Protein AF-A0A6M3KNV4-F1 (afdb_monomer_lite)

Sequence (129 aa):
MKKFDIKKFKPCLEAVEYYDTQSDFAAAWDNCERGDWMLWIAQKLDIDIKILTLAKGLCANTIRHLMLDERSTKAVDMAIAYGDGEITAEELTAADAAAAAADAYDAAAADAAADDAAAYAAAADADAD

Radius of gyration: 23.42 Å; chains: 1; bounding box: 66×34×57 Å

pLDDT: mean 91.53, std 7.64, range [51.31, 98.44]

Secondary structure (DSSP, 8-state):
-PPP--GGG---HHHHHHHHHSSSHHHHHHT---HHHHHHHHHHTT--HHHHHHHHHHHHHTTGGG--SHHHHHHHHHHHHHHHTSS-HHHHHHHHHHHHHHHHHHHHHHHHHHHHHHHHHHHHHHTT-

Foldseek 3Di:
DDADDPCVVVDDPVLVVLCVPAPHDVRSQVPDPPVVVVLVVCVVVVPDPLCSLLSVLVVLVVVVVVDPDPLSNVLSVLSNCSSVVVDDPVVNVVSVVVSVVVVVVVVVVVVVVVVVVVVVVVVVVVVVD

Structure (mmCIF, N/CA/C/O backbone):
data_AF-A0A6M3KNV4-F1
#
_entry.id   AF-A0A6M3KNV4-F1
#
loop_
_atom_site.group_PDB
_atom_site.id
_atom_site.type_symbol
_atom_site.label_atom_id
_atom_site.label_alt_id
_atom_site.label_comp_id
_atom_site.label_asym_id
_atom_site.label_entity_id
_atom_site.label_seq_id
_atom_site.pdbx_PDB_ins_code
_atom_site.Cartn_x
_atom_site.Cartn_y
_atom_site.Cartn_z
_atom_site.occupancy
_atom_site.B_iso_or_equiv
_atom_site.auth_seq_id
_atom_site.auth_comp_id
_atom_site.auth_asym_id
_atom_site.auth_atom_id
_atom_site.pdbx_PDB_model_num
ATOM 1 N N . MET A 1 1 ? -20.993 7.056 26.634 1.00 55.56 1 MET A N 1
ATOM 2 C CA . MET A 1 1 ? -20.247 5.926 26.036 1.00 55.56 1 MET A CA 1
ATOM 3 C C . MET A 1 1 ? -18.761 6.213 26.216 1.00 55.56 1 MET A C 1
ATOM 5 O O . MET A 1 1 ? -18.393 7.372 26.074 1.00 55.56 1 MET A O 1
ATOM 9 N N . LYS A 1 2 ? -17.921 5.248 26.617 1.00 67.38 2 LYS A N 1
ATOM 10 C CA . LYS A 1 2 ? -16.470 5.503 26.678 1.00 67.38 2 LYS A CA 1
ATOM 11 C C . LYS A 1 2 ? -15.936 5.543 25.250 1.00 67.38 2 LYS A C 1
ATOM 13 O O . LYS A 1 2 ? -16.175 4.613 24.487 1.00 67.38 2 LYS A O 1
ATOM 18 N N . LYS A 1 3 ? -15.253 6.631 24.911 1.00 81.31 3 LYS A N 1
ATOM 19 C CA . LYS A 1 3 ? -14.571 6.802 23.632 1.00 81.31 3 LYS A CA 1
ATOM 20 C C . LYS A 1 3 ? -13.480 5.734 23.505 1.00 81.31 3 LYS A C 1
ATOM 22 O O . LYS A 1 3 ? -12.835 5.395 24.498 1.00 81.31 3 LYS A O 1
ATOM 27 N N . PHE A 1 4 ? -13.329 5.157 22.317 1.00 87.44 4 PHE A N 1
ATOM 28 C CA . PHE A 1 4 ? -12.326 4.123 22.068 1.00 87.44 4 PHE A CA 1
ATOM 29 C C . PHE A 1 4 ? -10.926 4.693 22.328 1.00 87.44 4 PHE A C 1
ATOM 31 O O . PHE A 1 4 ? -10.629 5.812 21.914 1.00 87.44 4 PHE A O 1
ATOM 38 N N . ASP A 1 5 ? -10.072 3.969 23.042 1.00 90.88 5 ASP A N 1
ATOM 39 C CA . ASP A 1 5 ? -8.736 4.475 23.349 1.00 90.88 5 ASP A CA 1
ATOM 40 C C . ASP A 1 5 ? -7.764 4.143 22.213 1.00 90.88 5 ASP A C 1
ATOM 42 O O . ASP A 1 5 ? -7.27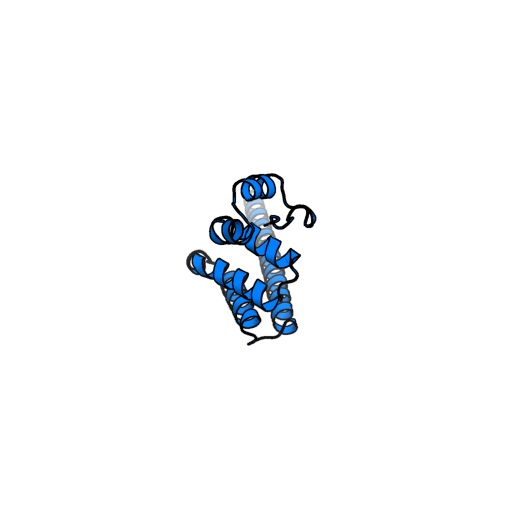2 3.015 22.113 1.00 90.88 5 ASP A O 1
ATOM 46 N N . ILE A 1 6 ? -7.491 5.132 21.356 1.00 92.69 6 ILE A N 1
ATOM 47 C CA . ILE A 1 6 ? -6.500 5.005 20.282 1.00 92.69 6 ILE A CA 1
ATOM 48 C C . ILE A 1 6 ? -5.059 5.133 20.798 1.00 92.69 6 ILE A C 1
ATOM 50 O O . ILE A 1 6 ? -4.135 4.685 20.121 1.00 92.69 6 ILE A O 1
ATOM 54 N N . LYS A 1 7 ? -4.833 5.692 22.000 1.00 93.38 7 LYS A N 1
ATOM 55 C CA . LYS A 1 7 ? -3.482 5.976 22.522 1.00 93.38 7 LYS A CA 1
ATOM 56 C C . LYS A 1 7 ? -2.684 4.698 22.761 1.00 93.38 7 LYS A C 1
ATOM 58 O O . LYS A 1 7 ? -1.462 4.708 22.628 1.00 93.38 7 LYS A O 1
ATOM 63 N N . LYS A 1 8 ? -3.363 3.572 23.003 1.00 95.00 8 LYS A N 1
ATOM 64 C CA . LYS A 1 8 ? -2.741 2.239 23.090 1.00 95.00 8 LYS A CA 1
ATOM 65 C C . LYS A 1 8 ? -1.964 1.841 21.828 1.00 95.00 8 LYS A C 1
ATOM 67 O O . LYS A 1 8 ? -1.016 1.067 21.922 1.00 95.00 8 LYS A O 1
ATOM 72 N N . PHE A 1 9 ? -2.328 2.388 20.666 1.00 95.38 9 PHE A N 1
ATOM 73 C CA . PHE A 1 9 ? -1.633 2.141 19.401 1.00 95.38 9 PHE A CA 1
ATOM 74 C C . PHE A 1 9 ? -0.446 3.077 19.166 1.00 95.38 9 PHE A C 1
ATOM 76 O O . PHE A 1 9 ? 0.288 2.879 18.201 1.00 95.38 9 PHE A O 1
ATOM 83 N N . LYS A 1 10 ? -0.228 4.050 20.062 1.00 95.62 10 LYS A N 1
ATOM 84 C CA . LYS A 1 10 ? 0.823 5.075 19.979 1.00 95.62 10 LYS A CA 1
ATOM 85 C C . LYS A 1 10 ? 0.787 5.875 18.658 1.00 95.62 10 LYS A C 1
ATOM 87 O O . LYS A 1 10 ? 1.800 5.923 17.962 1.00 95.62 10 LYS A O 1
ATOM 92 N N . PRO A 1 11 ? -0.364 6.464 18.282 1.00 95.06 11 PRO A N 1
ATOM 93 C CA . PRO A 1 11 ? -0.440 7.362 17.131 1.00 95.06 11 PRO A CA 1
ATOM 94 C C . PRO A 1 11 ? 0.393 8.633 17.363 1.00 95.06 11 PRO A C 1
ATOM 96 O O . PRO A 1 11 ? 0.774 8.936 18.498 1.00 95.06 11 PRO A O 1
ATOM 99 N N . CYS A 1 12 ? 0.666 9.383 16.293 1.00 95.12 12 CYS A N 1
ATOM 100 C CA . CYS A 1 12 ? 1.312 10.690 16.410 1.00 95.12 12 CYS A CA 1
ATOM 101 C C . CYS A 1 12 ? 0.422 11.685 17.175 1.00 95.12 12 CYS A C 1
ATOM 103 O O . CYS A 1 12 ? -0.787 11.471 17.324 1.00 95.12 12 CYS A O 1
ATOM 105 N N . LEU A 1 13 ? 1.024 12.767 17.676 1.00 95.94 13 LEU A N 1
ATOM 106 C CA . LEU A 1 13 ? 0.316 13.757 18.487 1.00 95.94 13 LEU A CA 1
ATOM 107 C C . LEU A 1 13 ? -0.860 14.368 17.715 1.00 95.94 13 LEU A C 1
ATOM 109 O O . LEU A 1 13 ? -1.956 14.457 18.254 1.00 95.94 13 LEU A O 1
ATOM 113 N N . GLU A 1 14 ? -0.663 14.679 16.436 1.00 96.44 14 GLU A N 1
ATOM 114 C CA . GLU A 1 14 ? -1.673 15.285 15.569 1.00 96.44 14 GLU A CA 1
ATOM 115 C C . GLU A 1 14 ? -2.905 14.384 15.414 1.00 96.44 14 GLU A C 1
ATOM 117 O O . GLU A 1 14 ? -4.037 14.863 15.412 1.00 96.44 14 GLU A O 1
ATOM 122 N N . ALA A 1 15 ? -2.704 13.066 15.329 1.00 95.56 15 ALA A N 1
ATOM 123 C CA . ALA A 1 15 ? -3.797 12.103 15.254 1.00 95.56 15 ALA A CA 1
ATOM 124 C C . ALA A 1 15 ? -4.557 11.992 16.585 1.00 95.56 15 ALA A C 1
ATOM 126 O O . ALA A 1 15 ? -5.775 11.817 16.580 1.00 95.56 15 ALA A O 1
ATOM 127 N N . VAL A 1 16 ? -3.868 12.128 17.727 1.00 95.31 16 VAL A N 1
ATOM 128 C CA . VAL A 1 16 ? -4.517 12.205 19.049 1.00 95.31 16 VAL A CA 1
ATOM 129 C C . VAL A 1 16 ? -5.340 13.481 19.174 1.00 95.31 16 VAL A C 1
ATOM 131 O O . VAL A 1 16 ? -6.503 13.410 19.562 1.00 95.31 16 VAL A O 1
ATOM 134 N N . GLU A 1 17 ? -4.756 14.627 18.833 1.00 96.06 17 GLU A N 1
ATOM 135 C CA . GLU A 1 17 ? -5.424 15.927 18.895 1.00 96.06 17 GLU A CA 1
ATOM 136 C C . GLU A 1 17 ? -6.657 15.951 17.991 1.00 96.06 17 GLU A C 1
ATOM 138 O O . GLU A 1 17 ? -7.742 16.304 18.451 1.00 96.06 17 GLU A O 1
ATOM 143 N N . TYR A 1 18 ? -6.525 15.482 16.744 1.00 96.25 18 TYR A N 1
ATOM 144 C CA . TYR A 1 18 ? -7.656 15.308 15.835 1.00 96.25 18 TYR A CA 1
ATOM 145 C C . TYR A 1 18 ? -8.725 14.408 16.450 1.00 96.25 18 TYR A C 1
ATOM 147 O O . TYR A 1 18 ? -9.888 14.804 16.528 1.00 96.25 18 TYR A O 1
ATOM 155 N N . TYR A 1 19 ? -8.345 13.221 16.928 1.00 95.38 19 TYR A N 1
ATOM 156 C CA . TYR A 1 19 ? -9.289 12.280 17.512 1.00 95.38 19 TYR A CA 1
ATOM 157 C C . TYR A 1 19 ? -10.056 12.901 18.670 1.00 95.38 19 TYR A C 1
ATOM 159 O O . TYR A 1 19 ? -11.269 12.726 18.749 1.00 95.38 19 TYR A O 1
ATOM 167 N N . ASP A 1 20 ? -9.389 13.660 19.540 1.00 94.56 20 ASP A N 1
ATOM 168 C CA . ASP A 1 20 ? -9.991 14.304 20.705 1.00 94.56 20 ASP A CA 1
ATOM 169 C C . ASP A 1 20 ? -11.072 15.338 20.324 1.00 94.56 20 ASP A C 1
ATOM 171 O O . ASP A 1 20 ? -12.024 15.494 21.090 1.00 94.56 20 ASP A O 1
ATOM 175 N N . THR A 1 21 ? -11.033 15.921 19.116 1.00 95.75 21 THR A N 1
ATOM 176 C CA . THR A 1 21 ? -12.106 16.800 18.592 1.00 95.75 21 THR A CA 1
ATOM 177 C C . THR A 1 21 ? -13.398 16.071 18.203 1.00 95.75 21 THR A C 1
ATOM 179 O O . THR A 1 21 ? -14.456 16.691 18.116 1.00 95.75 21 THR A O 1
ATOM 182 N N . GLN A 1 22 ? -13.333 14.760 17.969 1.00 94.75 22 GLN A N 1
ATOM 183 C CA . GLN A 1 22 ? -14.449 13.965 17.450 1.00 94.75 22 GLN A CA 1
ATOM 184 C C . GLN A 1 22 ? -15.318 13.405 18.585 1.00 94.75 22 GLN A C 1
ATOM 186 O O . GLN A 1 22 ? -14.860 13.250 19.719 1.00 94.75 22 GLN A O 1
ATOM 191 N N . SER A 1 23 ? -16.578 13.062 18.318 1.00 93.38 23 SER A N 1
ATOM 192 C CA . SER A 1 23 ? -17.472 12.520 19.357 1.00 93.38 23 SER A CA 1
ATOM 193 C C . SER A 1 23 ? -17.079 11.105 19.792 1.00 93.38 23 SER A C 1
ATOM 195 O O . SER A 1 23 ? -17.069 10.790 20.984 1.00 93.38 23 SER A O 1
ATOM 197 N N . ASP A 1 24 ? -16.724 10.254 18.833 1.00 93.94 24 ASP A N 1
ATOM 198 C CA . ASP A 1 24 ? -16.333 8.862 19.032 1.00 93.94 24 ASP A CA 1
ATOM 199 C C . ASP A 1 24 ? -15.455 8.362 17.871 1.00 93.94 24 ASP A C 1
ATOM 201 O O . ASP A 1 24 ? -15.013 9.140 17.027 1.00 93.94 24 ASP A O 1
ATOM 205 N N . PHE A 1 25 ? -15.156 7.060 17.863 1.00 93.38 25 PHE A N 1
ATOM 206 C CA . PHE A 1 25 ? -14.322 6.442 16.835 1.00 93.38 25 PHE A CA 1
ATOM 207 C C . PHE A 1 25 ? -14.976 6.388 15.461 1.00 93.38 25 PHE A C 1
ATOM 209 O O . PHE A 1 25 ? -14.269 6.560 14.478 1.00 93.38 25 PHE A O 1
ATOM 216 N N . ALA A 1 26 ? -16.291 6.181 15.386 1.00 93.88 26 ALA A N 1
ATOM 217 C CA . ALA A 1 26 ? -16.984 6.144 14.104 1.00 93.88 26 ALA A CA 1
ATOM 218 C C . ALA A 1 26 ? -16.976 7.536 13.465 1.00 93.88 26 ALA A C 1
ATOM 220 O O . ALA A 1 26 ? -16.541 7.679 12.332 1.00 93.88 26 ALA A O 1
ATOM 221 N N . ALA A 1 27 ? -17.310 8.576 14.235 1.00 95.06 27 ALA A N 1
ATOM 222 C CA . ALA A 1 27 ? -17.220 9.956 13.767 1.00 95.06 27 ALA A CA 1
ATOM 223 C C . ALA A 1 27 ? -15.787 10.335 13.364 1.00 95.06 27 ALA A C 1
ATOM 225 O O . ALA A 1 27 ? -15.585 10.969 12.333 1.00 95.06 27 ALA A O 1
ATOM 226 N N . ALA A 1 28 ? -14.785 9.923 14.147 1.00 94.94 28 ALA A N 1
ATOM 227 C CA . ALA A 1 28 ? -13.393 10.158 13.785 1.00 94.94 28 ALA A CA 1
ATOM 228 C C . ALA A 1 28 ? -12.965 9.407 12.526 1.00 94.94 28 ALA A C 1
ATOM 230 O O . ALA A 1 28 ? -12.125 9.916 11.803 1.00 94.94 28 ALA A O 1
ATOM 231 N N . TRP A 1 29 ? -13.509 8.219 12.274 1.00 95.06 29 TRP A N 1
ATOM 232 C CA . TRP A 1 29 ? -13.232 7.464 11.061 1.00 95.06 29 TRP A CA 1
ATOM 233 C C . TRP A 1 29 ? -13.891 8.133 9.844 1.00 95.06 29 TRP A C 1
ATOM 235 O O . TRP A 1 29 ? -13.216 8.445 8.867 1.00 95.06 29 TRP A O 1
ATOM 245 N N . ASP A 1 30 ? -15.187 8.426 9.929 1.00 95.50 30 ASP A N 1
ATOM 246 C CA . ASP A 1 30 ? -15.980 8.953 8.813 1.00 95.50 30 ASP A CA 1
ATOM 247 C C . ASP A 1 30 ? -15.557 10.369 8.390 1.00 95.50 30 ASP A C 1
ATOM 249 O O . ASP A 1 30 ? -15.619 10.709 7.210 1.00 95.50 30 ASP A O 1
ATOM 253 N N . ASN A 1 31 ? -15.100 11.195 9.337 1.00 95.94 31 ASN A N 1
ATOM 254 C CA . ASN A 1 31 ? -14.712 12.585 9.080 1.00 95.94 31 ASN A CA 1
ATOM 255 C C . ASN A 1 31 ? -13.216 12.762 8.759 1.00 95.94 31 ASN A C 1
ATOM 257 O O . ASN A 1 31 ? -12.752 13.901 8.652 1.00 95.94 31 ASN A O 1
ATOM 261 N N . CYS A 1 32 ? -12.413 11.694 8.711 1.00 95.06 32 CYS A N 1
ATOM 262 C CA . CYS A 1 32 ? -10.966 11.831 8.550 1.00 95.06 32 CYS A CA 1
ATOM 263 C C . CYS A 1 32 ? -10.569 11.925 7.078 1.00 95.06 32 CYS A C 1
ATOM 265 O O . CYS A 1 32 ? -10.678 10.963 6.325 1.00 95.06 32 CYS A O 1
ATOM 267 N N . GLU A 1 33 ? -10.004 13.063 6.685 1.00 94.12 33 GLU A N 1
ATOM 268 C CA . GLU A 1 33 ? -9.465 13.260 5.331 1.00 94.12 33 GLU A CA 1
ATOM 269 C C . GLU A 1 33 ? -8.061 12.646 5.151 1.00 94.12 33 GLU A C 1
ATOM 271 O O . GLU A 1 33 ? -7.535 12.554 4.042 1.00 94.12 33 GLU A O 1
ATOM 276 N N . ARG A 1 34 ? -7.431 12.202 6.246 1.00 94.06 34 ARG A N 1
ATOM 277 C CA . ARG A 1 34 ? -6.083 11.621 6.258 1.00 94.06 34 ARG A CA 1
ATOM 278 C C . ARG A 1 34 ? -6.135 10.117 6.019 1.00 94.06 34 ARG A C 1
ATOM 280 O O . ARG A 1 34 ? -6.015 9.323 6.948 1.00 94.06 34 ARG A O 1
ATOM 287 N N . GLY A 1 35 ? -6.281 9.715 4.756 1.00 92.19 35 GLY A N 1
ATOM 288 C CA . GLY A 1 35 ? -6.326 8.299 4.360 1.00 92.19 35 GLY A CA 1
ATOM 289 C C . GLY A 1 35 ? -5.126 7.466 4.842 1.00 92.19 35 GLY A C 1
ATOM 290 O O . GLY A 1 35 ? -5.270 6.280 5.134 1.00 92.19 35 GLY A O 1
ATOM 291 N N . ASP A 1 36 ? -3.956 8.080 5.020 1.00 92.94 36 ASP A N 1
ATOM 292 C CA . ASP A 1 36 ? -2.779 7.442 5.614 1.00 92.94 36 ASP A CA 1
ATOM 293 C C . ASP A 1 36 ? -3.005 7.032 7.080 1.00 92.94 36 ASP A C 1
ATOM 295 O O . ASP A 1 36 ? -2.633 5.924 7.472 1.00 92.94 36 ASP A O 1
ATOM 299 N N . TRP A 1 37 ? -3.679 7.868 7.878 1.00 95.81 37 TRP A N 1
ATOM 300 C CA . TRP A 1 37 ? -4.062 7.523 9.252 1.00 95.81 37 TRP A CA 1
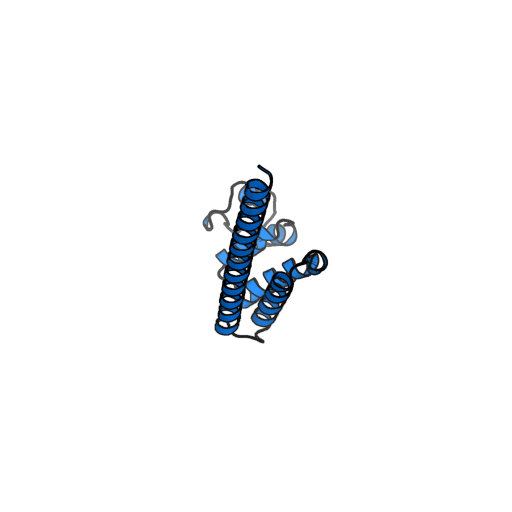ATOM 301 C C . TRP A 1 37 ? -5.057 6.365 9.281 1.00 95.81 37 TRP A C 1
ATOM 303 O O . TRP A 1 37 ? -4.946 5.480 10.132 1.00 95.81 37 TRP A O 1
ATOM 313 N N . MET A 1 38 ? -5.981 6.341 8.322 1.00 95.12 38 MET A N 1
ATOM 314 C CA . MET A 1 38 ? -7.011 5.308 8.186 1.00 95.12 38 MET A CA 1
ATOM 315 C C . MET A 1 38 ? -6.404 3.943 7.868 1.00 95.12 38 MET A C 1
ATOM 317 O O . MET A 1 38 ? -6.688 2.951 8.542 1.00 95.12 38 MET A O 1
ATOM 321 N N . LEU A 1 39 ? -5.499 3.895 6.888 1.00 96.00 39 LEU A N 1
ATOM 322 C CA . LEU A 1 39 ? -4.765 2.679 6.541 1.00 96.00 39 LEU A CA 1
ATOM 323 C C . LEU A 1 39 ? -3.870 2.213 7.696 1.00 96.00 39 LEU A C 1
ATOM 325 O O . LEU A 1 39 ? -3.782 1.015 7.974 1.00 96.00 39 LEU A O 1
ATOM 329 N N . TRP A 1 40 ? -3.231 3.148 8.402 1.00 95.50 40 TRP A N 1
ATOM 330 C CA . TRP A 1 40 ? -2.376 2.827 9.540 1.00 95.50 40 TRP A CA 1
ATOM 331 C C . TRP A 1 40 ? -3.164 2.237 10.713 1.00 95.50 40 TRP A C 1
ATOM 333 O O . TRP A 1 40 ? -2.776 1.197 11.247 1.00 95.50 40 TRP A O 1
ATOM 343 N N . ILE A 1 41 ? -4.282 2.850 11.116 1.00 95.31 41 ILE A N 1
ATOM 344 C CA . ILE A 1 41 ? -5.071 2.333 12.242 1.00 95.31 41 ILE A CA 1
ATOM 345 C C . ILE A 1 41 ? -5.734 0.998 11.886 1.00 95.31 41 ILE A C 1
ATOM 347 O O . ILE A 1 41 ? -5.775 0.114 12.737 1.00 95.31 41 ILE A O 1
ATOM 351 N N . ALA A 1 42 ? -6.160 0.800 10.632 1.00 96.00 42 ALA A N 1
ATOM 352 C CA . ALA A 1 42 ? -6.653 -0.490 10.149 1.00 96.00 42 ALA A CA 1
ATOM 353 C C . ALA A 1 42 ? -5.587 -1.591 10.287 1.00 96.00 42 ALA A C 1
ATOM 355 O O . ALA A 1 42 ? -5.879 -2.671 10.796 1.00 96.00 42 ALA A O 1
ATOM 356 N N . GLN A 1 43 ? -4.327 -1.298 9.945 1.00 96.38 43 GLN A N 1
ATOM 357 C CA . GLN A 1 43 ? -3.216 -2.222 10.194 1.00 96.38 43 GLN A CA 1
ATOM 358 C C . GLN A 1 43 ? -3.048 -2.527 11.692 1.00 96.38 43 GLN A C 1
ATOM 360 O O . GLN A 1 43 ? -2.831 -3.672 12.074 1.00 96.38 43 GLN A O 1
ATOM 365 N N . LYS A 1 44 ? -3.144 -1.515 12.565 1.00 95.50 44 LYS A N 1
ATOM 366 C CA . LYS A 1 44 ? -3.028 -1.70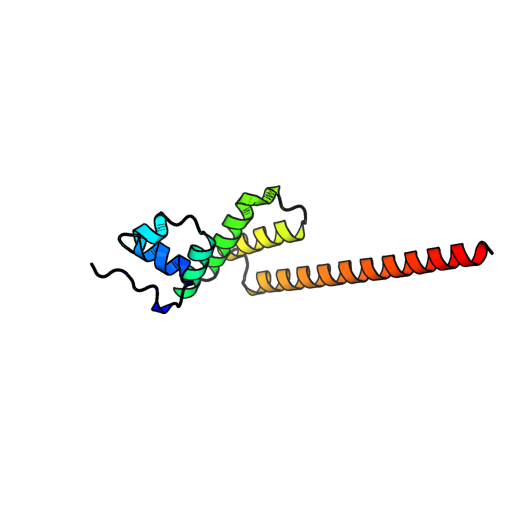6 14.024 1.00 95.50 44 LYS A CA 1
ATOM 367 C C . LYS A 1 44 ? -4.185 -2.493 14.635 1.00 95.50 44 LYS A C 1
ATOM 369 O O . LYS A 1 44 ? -4.009 -3.083 15.700 1.00 95.50 44 LYS A O 1
ATOM 374 N N . LEU A 1 45 ? -5.339 -2.485 13.980 1.00 94.81 45 LEU A N 1
ATOM 375 C CA . LEU A 1 45 ? -6.517 -3.266 14.341 1.00 94.81 45 LEU A CA 1
ATOM 376 C C . LEU A 1 45 ? -6.489 -4.694 13.779 1.00 94.81 45 LEU A C 1
ATOM 378 O O . LEU A 1 45 ? -7.459 -5.414 13.989 1.00 94.81 45 LEU A O 1
ATOM 382 N N . ASP A 1 46 ? -5.397 -5.097 13.122 1.00 95.88 46 ASP A N 1
ATOM 383 C CA . ASP A 1 46 ? -5.221 -6.436 12.545 1.00 95.88 46 ASP A CA 1
ATOM 384 C C . ASP A 1 46 ? -6.305 -6.782 11.508 1.00 95.88 46 ASP A C 1
ATOM 386 O O . ASP A 1 46 ? -6.812 -7.899 11.433 1.00 95.88 46 ASP A O 1
ATOM 390 N N . ILE A 1 47 ? -6.702 -5.782 10.709 1.00 97.38 47 ILE A N 1
ATOM 391 C CA . ILE A 1 47 ? -7.575 -6.003 9.554 1.00 97.38 47 ILE A CA 1
ATOM 392 C C . ILE A 1 47 ? -6.853 -6.894 8.539 1.00 97.38 47 ILE A C 1
ATOM 394 O O . ILE A 1 47 ? -5.655 -6.724 8.304 1.00 97.38 47 ILE A O 1
ATOM 398 N N . ASP A 1 48 ? -7.608 -7.806 7.917 1.00 96.94 48 ASP A N 1
ATOM 399 C CA . ASP A 1 48 ? -7.112 -8.728 6.895 1.00 96.94 48 ASP A CA 1
ATOM 400 C C . ASP A 1 48 ? -6.242 -7.993 5.865 1.00 96.94 48 ASP A C 1
ATOM 402 O O . ASP A 1 48 ? -6.639 -6.979 5.276 1.00 96.94 48 ASP A O 1
ATOM 406 N N . ILE A 1 49 ? -5.039 -8.524 5.648 1.00 95.50 49 ILE A N 1
ATOM 407 C CA . ILE A 1 49 ? -4.054 -7.936 4.751 1.00 95.50 49 ILE A CA 1
ATOM 408 C C . ILE A 1 49 ? -4.579 -7.799 3.318 1.00 95.50 49 ILE A C 1
ATOM 410 O O . ILE A 1 49 ? -4.194 -6.854 2.638 1.00 95.50 49 ILE A O 1
ATOM 414 N N . LYS A 1 50 ? -5.477 -8.675 2.853 1.00 96.62 50 LYS A N 1
ATOM 415 C CA . LYS A 1 50 ? -6.106 -8.559 1.531 1.00 96.62 50 LYS A CA 1
ATOM 416 C C . LYS A 1 50 ? -6.993 -7.329 1.448 1.00 96.62 50 LYS A C 1
ATOM 418 O O . LYS A 1 50 ? -6.841 -6.538 0.524 1.00 96.62 50 LYS A O 1
ATOM 423 N N . ILE A 1 51 ? -7.842 -7.109 2.453 1.00 97.81 51 ILE A N 1
ATOM 424 C CA . ILE A 1 51 ? -8.701 -5.918 2.532 1.00 97.81 51 ILE A CA 1
ATOM 425 C C . ILE A 1 51 ? -7.835 -4.656 2.589 1.00 97.81 51 ILE A C 1
ATOM 427 O O . ILE A 1 51 ? -8.090 -3.682 1.880 1.00 97.81 51 ILE A O 1
ATOM 431 N N . LEU A 1 52 ? -6.777 -4.680 3.404 1.00 97.31 52 LEU A N 1
ATOM 432 C CA . LEU A 1 52 ? -5.869 -3.547 3.537 1.00 97.31 52 LEU A CA 1
ATOM 433 C C . LEU A 1 52 ? -5.105 -3.259 2.233 1.00 97.31 52 LEU A C 1
ATOM 435 O O . LEU A 1 52 ? -4.926 -2.096 1.872 1.00 97.31 52 LEU A O 1
ATOM 439 N N . THR A 1 53 ? -4.651 -4.292 1.522 1.00 96.62 53 THR A N 1
ATOM 440 C CA . THR A 1 53 ? -3.958 -4.147 0.234 1.00 96.62 53 THR A CA 1
ATOM 441 C C . THR A 1 53 ? -4.905 -3.694 -0.872 1.00 96.62 53 THR A C 1
ATOM 443 O O . THR A 1 53 ? -4.528 -2.809 -1.640 1.00 96.62 53 THR A O 1
ATOM 446 N N . LEU A 1 54 ? -6.150 -4.180 -0.892 1.00 98.06 54 LEU A N 1
ATOM 447 C CA . LEU A 1 54 ? -7.181 -3.697 -1.810 1.00 98.06 54 LEU A CA 1
ATOM 448 C C . LEU A 1 54 ? -7.415 -2.196 -1.631 1.00 98.06 54 LEU A C 1
ATOM 450 O O . LEU A 1 54 ? -7.369 -1.440 -2.598 1.00 98.06 54 LEU A O 1
ATOM 454 N N . ALA A 1 55 ? -7.594 -1.745 -0.385 1.00 97.50 55 ALA A N 1
ATOM 455 C CA . ALA A 1 55 ? -7.785 -0.330 -0.082 1.00 97.50 55 ALA A CA 1
ATOM 456 C C . ALA A 1 55 ? -6.602 0.523 -0.573 1.00 97.50 55 ALA A C 1
ATOM 458 O O . ALA A 1 55 ? -6.811 1.546 -1.223 1.00 97.50 55 ALA A O 1
ATOM 459 N N . LYS A 1 56 ? -5.359 0.077 -0.337 1.00 95.75 56 LYS A N 1
ATOM 460 C CA . LYS A 1 56 ? -4.148 0.749 -0.844 1.00 95.75 56 LYS A CA 1
ATOM 461 C C . LYS A 1 56 ? -4.136 0.831 -2.372 1.00 95.75 56 LYS A C 1
ATOM 463 O O . LYS A 1 56 ? -3.893 1.909 -2.915 1.00 95.75 56 LYS A O 1
ATOM 468 N N . GLY A 1 57 ? -4.412 -0.286 -3.049 1.00 96.88 57 GLY A N 1
ATOM 469 C CA . GLY A 1 57 ? -4.460 -0.365 -4.508 1.00 96.88 57 GLY A CA 1
ATOM 470 C C . GLY A 1 57 ? -5.513 0.572 -5.094 1.00 96.88 57 GLY A C 1
ATOM 471 O O . GLY A 1 57 ? -5.205 1.364 -5.979 1.00 96.88 57 GLY A O 1
ATOM 472 N N . LEU A 1 58 ? -6.728 0.572 -4.539 1.00 97.69 58 LEU A N 1
ATOM 473 C CA . LEU A 1 58 ? -7.812 1.455 -4.973 1.00 97.69 58 LEU A CA 1
ATOM 474 C C . LEU A 1 58 ? -7.492 2.936 -4.739 1.00 97.69 58 LEU A C 1
ATOM 476 O O . LEU A 1 58 ? -7.741 3.749 -5.629 1.00 97.69 58 LEU A O 1
ATOM 480 N N . CYS A 1 59 ? -6.893 3.297 -3.598 1.00 95.69 59 CYS A N 1
ATOM 481 C CA . CYS A 1 59 ? -6.426 4.662 -3.352 1.00 95.69 59 CYS A CA 1
ATOM 482 C C . CYS A 1 59 ? -5.403 5.103 -4.408 1.00 95.69 59 CYS A C 1
ATOM 484 O O . CYS A 1 59 ? -5.572 6.161 -5.013 1.00 95.69 59 CYS A O 1
ATOM 486 N N . ALA A 1 60 ? -4.380 4.287 -4.678 1.00 96.19 60 ALA A N 1
ATOM 487 C CA . ALA A 1 60 ? -3.373 4.584 -5.697 1.00 96.19 60 ALA A CA 1
ATOM 488 C C . ALA A 1 60 ? -3.983 4.659 -7.110 1.00 96.19 60 ALA A C 1
ATOM 490 O O . ALA A 1 60 ? -3.624 5.527 -7.904 1.00 96.19 60 ALA A O 1
ATOM 491 N N . ASN A 1 61 ? -4.970 3.814 -7.408 1.00 97.81 61 ASN A N 1
ATOM 492 C CA . ASN A 1 61 ? -5.651 3.788 -8.698 1.00 97.81 61 ASN A CA 1
ATOM 493 C C . ASN A 1 61 ? -6.394 5.099 -9.023 1.00 97.81 61 ASN A C 1
ATOM 495 O O . ASN A 1 61 ? -6.555 5.435 -10.195 1.00 97.81 61 ASN A O 1
ATOM 499 N N . THR A 1 62 ? -6.797 5.889 -8.020 1.00 96.81 62 THR A N 1
ATOM 500 C CA . THR A 1 62 ? -7.438 7.202 -8.253 1.00 96.81 62 THR A CA 1
ATOM 501 C C . THR A 1 62 ? -6.531 8.188 -8.998 1.00 96.81 62 THR A C 1
ATOM 503 O O . THR A 1 62 ? -7.010 9.007 -9.785 1.00 96.81 62 THR A O 1
ATOM 506 N N . ILE A 1 63 ? -5.213 8.072 -8.815 1.00 96.19 63 ILE A N 1
ATOM 507 C CA . ILE A 1 63 ? -4.199 8.916 -9.457 1.00 96.19 63 ILE A CA 1
ATOM 508 C C . ILE A 1 63 ? -3.449 8.185 -10.574 1.00 96.19 63 ILE A C 1
ATOM 510 O O . ILE A 1 63 ? -2.392 8.639 -11.004 1.00 96.19 63 ILE A O 1
ATOM 514 N N . ARG A 1 64 ? -3.991 7.069 -11.080 1.00 97.12 64 ARG A N 1
ATOM 515 C CA . ARG A 1 64 ? -3.340 6.236 -12.105 1.00 97.12 64 ARG A CA 1
ATOM 516 C C . ARG A 1 64 ? -2.887 7.023 -13.334 1.00 97.12 64 ARG A C 1
ATOM 518 O O . ARG A 1 64 ? -1.848 6.731 -13.905 1.00 97.12 64 ARG A O 1
ATOM 525 N N . HIS A 1 65 ? -3.637 8.051 -13.716 1.00 95.88 65 HIS A N 1
ATOM 526 C CA . HIS A 1 65 ? -3.317 8.929 -14.843 1.00 95.88 65 HIS A CA 1
ATOM 527 C C . HIS A 1 65 ? -2.009 9.730 -14.672 1.00 95.88 65 HIS A C 1
ATOM 529 O O . HIS A 1 65 ? -1.501 10.261 -15.654 1.00 95.88 65 HIS A O 1
ATOM 535 N N . LEU A 1 66 ? -1.463 9.821 -13.453 1.00 97.44 66 LEU A N 1
ATOM 536 C CA . LEU A 1 66 ? -0.161 10.431 -13.163 1.00 97.44 66 LEU A CA 1
ATOM 537 C C . LEU A 1 66 ? 0.994 9.414 -13.184 1.00 97.44 66 LEU A C 1
ATOM 539 O O . LEU A 1 66 ? 2.155 9.806 -13.085 1.00 97.44 66 LEU A O 1
ATOM 543 N N . MET A 1 67 ? 0.700 8.115 -13.301 1.00 95.69 67 MET A N 1
ATOM 544 C CA . MET A 1 67 ? 1.702 7.049 -13.316 1.00 95.69 67 MET A CA 1
ATOM 545 C C . MET A 1 67 ? 2.244 6.862 -14.735 1.00 95.69 67 MET A C 1
ATOM 547 O O . MET A 1 67 ? 1.608 6.227 -15.572 1.00 95.69 67 MET A O 1
ATOM 551 N N . LEU A 1 68 ? 3.419 7.436 -15.004 1.00 93.00 68 LEU A N 1
ATOM 552 C CA . LEU A 1 68 ? 4.076 7.345 -16.316 1.00 93.00 68 LEU A CA 1
ATOM 553 C C . LEU A 1 68 ? 4.861 6.042 -16.505 1.00 93.00 68 LEU A C 1
ATOM 555 O O . LEU A 1 68 ? 5.093 5.618 -17.633 1.00 93.00 68 LEU A O 1
ATOM 559 N N . ASP A 1 69 ? 5.274 5.422 -15.402 1.00 90.25 69 ASP A N 1
ATOM 560 C CA . ASP A 1 69 ? 6.018 4.169 -15.408 1.00 90.25 69 ASP A CA 1
ATOM 561 C C . ASP A 1 69 ? 5.054 2.973 -15.414 1.00 90.25 69 ASP A C 1
ATOM 563 O O . ASP A 1 69 ? 4.188 2.848 -14.540 1.00 90.25 69 ASP A O 1
ATOM 567 N N . GLU A 1 70 ? 5.225 2.067 -16.377 1.00 90.56 70 GLU A N 1
ATOM 568 C CA . GLU A 1 70 ? 4.440 0.835 -16.491 1.00 90.56 70 GLU A CA 1
ATOM 569 C C . GLU A 1 70 ? 4.584 -0.065 -15.250 1.00 90.56 70 GLU A C 1
ATOM 571 O O . GLU A 1 70 ? 3.649 -0.772 -14.874 1.00 90.56 70 GLU A O 1
ATOM 576 N N . ARG A 1 71 ? 5.727 -0.017 -14.555 1.00 89.94 71 ARG A N 1
ATOM 577 C CA . ARG A 1 71 ? 5.932 -0.734 -13.288 1.00 89.94 71 ARG A CA 1
ATOM 578 C C . ARG A 1 71 ? 4.969 -0.240 -12.213 1.00 89.94 71 ARG A C 1
ATOM 580 O O . ARG A 1 71 ? 4.409 -1.045 -11.473 1.00 89.94 71 ARG A O 1
ATOM 587 N N . SER A 1 72 ? 4.716 1.070 -12.170 1.00 91.19 72 SER A N 1
ATOM 588 C CA . SER A 1 72 ? 3.790 1.672 -11.202 1.00 91.19 72 SER A CA 1
ATOM 589 C C . SER A 1 72 ? 2.351 1.222 -11.451 1.00 91.19 72 SER A C 1
ATOM 591 O O . SER A 1 72 ? 1.651 0.830 -10.517 1.00 91.19 72 SER A O 1
ATOM 593 N N . THR A 1 73 ? 1.905 1.227 -12.709 1.00 95.25 73 THR A N 1
ATOM 594 C CA . THR A 1 73 ? 0.540 0.803 -13.056 1.00 95.25 73 THR A CA 1
ATOM 595 C C . THR A 1 73 ? 0.332 -0.695 -12.835 1.00 95.25 73 THR A C 1
ATOM 597 O O . THR A 1 73 ? -0.728 -1.075 -12.329 1.00 95.25 73 THR A O 1
ATOM 600 N N . LYS A 1 74 ? 1.345 -1.527 -13.119 1.00 95.00 74 LYS A N 1
ATOM 601 C CA . LYS A 1 74 ? 1.345 -2.968 -12.813 1.00 95.00 74 LYS A CA 1
ATOM 602 C C . LYS A 1 74 ? 1.282 -3.249 -11.315 1.00 95.00 74 LYS A C 1
ATOM 604 O O . LYS A 1 74 ? 0.490 -4.087 -10.897 1.00 95.00 74 LYS A O 1
ATOM 609 N N . ALA A 1 75 ? 2.061 -2.536 -10.500 1.00 94.00 75 ALA A N 1
ATOM 610 C CA . ALA A 1 75 ? 2.029 -2.699 -9.047 1.00 94.00 75 ALA A CA 1
ATOM 611 C C . ALA A 1 75 ? 0.627 -2.420 -8.472 1.00 94.00 75 ALA A C 1
ATOM 613 O O . ALA A 1 75 ? 0.151 -3.157 -7.608 1.00 94.00 75 ALA A O 1
ATOM 614 N N . VAL A 1 76 ? -0.068 -1.402 -8.997 1.00 96.75 76 VAL A N 1
ATOM 615 C CA . VAL A 1 76 ? -1.464 -1.111 -8.630 1.00 96.75 76 VAL A CA 1
ATOM 616 C C . VAL A 1 76 ? -2.402 -2.253 -9.019 1.00 96.75 76 VAL A C 1
ATOM 618 O O . VAL A 1 76 ? -3.213 -2.665 -8.190 1.00 96.75 76 VAL A O 1
ATOM 621 N N . ASP A 1 77 ? -2.287 -2.787 -10.237 1.00 97.50 77 ASP A N 1
ATOM 622 C CA . ASP A 1 77 ? -3.146 -3.890 -10.692 1.00 97.50 77 ASP A CA 1
ATOM 623 C C . ASP A 1 77 ? -2.957 -5.143 -9.843 1.00 97.50 77 ASP A C 1
ATOM 625 O O . ASP A 1 77 ? -3.933 -5.768 -9.438 1.00 97.50 77 ASP A O 1
ATOM 629 N N . MET A 1 78 ? -1.713 -5.477 -9.504 1.00 97.44 78 MET A N 1
ATOM 630 C CA . MET A 1 78 ? -1.425 -6.640 -8.668 1.00 97.44 78 MET A CA 1
ATOM 631 C C . MET A 1 78 ? -1.910 -6.464 -7.230 1.00 97.44 78 MET A C 1
ATOM 633 O O . MET A 1 78 ? -2.418 -7.415 -6.640 1.00 97.44 78 MET A O 1
ATOM 637 N N . ALA A 1 79 ? -1.819 -5.255 -6.668 1.00 97.19 79 ALA A N 1
ATOM 638 C CA . ALA A 1 79 ? -2.385 -4.970 -5.353 1.00 97.19 79 ALA A CA 1
ATOM 639 C C . ALA A 1 79 ? -3.914 -5.150 -5.335 1.00 97.19 79 ALA A C 1
ATOM 641 O O . ALA A 1 79 ? -4.449 -5.725 -4.385 1.00 97.19 79 ALA A O 1
ATOM 642 N N . ILE A 1 80 ? -4.608 -4.697 -6.385 1.00 98.44 80 ILE A N 1
ATOM 643 C CA . ILE A 1 80 ? -6.061 -4.875 -6.528 1.00 98.44 80 ILE A CA 1
ATOM 644 C C . ILE A 1 80 ? -6.398 -6.361 -6.695 1.00 98.44 80 ILE A C 1
ATOM 646 O O . ILE A 1 80 ? -7.161 -6.891 -5.894 1.00 98.44 80 ILE A O 1
ATOM 650 N N . ALA A 1 81 ? -5.747 -7.058 -7.630 1.00 98.25 81 ALA A N 1
ATOM 651 C CA . ALA A 1 81 ? -5.967 -8.484 -7.878 1.00 9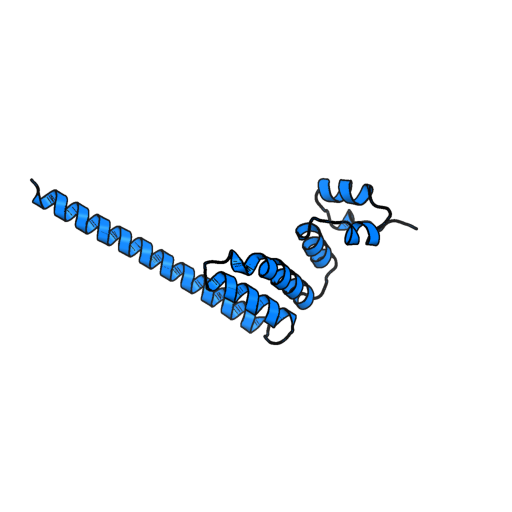8.25 81 ALA A CA 1
ATOM 652 C C . ALA A 1 81 ? -5.719 -9.349 -6.627 1.00 98.25 81 ALA A C 1
ATOM 654 O O . ALA A 1 81 ? -6.472 -10.279 -6.339 1.00 98.25 81 ALA A O 1
ATOM 655 N N . TYR A 1 82 ? -4.687 -9.037 -5.833 1.00 98.19 82 TYR A N 1
ATOM 656 C CA . TYR A 1 82 ? -4.428 -9.730 -4.567 1.00 98.19 82 TYR A CA 1
ATOM 657 C C . TYR A 1 82 ? -5.539 -9.477 -3.542 1.00 98.19 82 TYR A C 1
ATOM 659 O O . TYR A 1 82 ? -5.978 -10.393 -2.840 1.00 98.19 82 TYR A O 1
ATOM 667 N N . GLY A 1 83 ? -5.996 -8.227 -3.469 1.00 97.62 83 GLY A N 1
ATOM 668 C CA . GLY A 1 83 ? -7.106 -7.806 -2.629 1.00 97.62 83 GLY A CA 1
ATOM 669 C C . GLY A 1 83 ? -8.421 -8.512 -2.963 1.00 97.62 83 GLY A C 1
ATOM 670 O O . GLY A 1 83 ? -9.118 -8.960 -2.053 1.00 97.62 83 GLY A O 1
ATOM 671 N N . ASP A 1 84 ? -8.699 -8.685 -4.255 1.00 97.94 84 ASP A N 1
ATOM 672 C CA . ASP A 1 84 ? -9.862 -9.410 -4.781 1.00 97.94 84 ASP A CA 1
ATOM 673 C C . ASP A 1 84 ? -9.699 -10.941 -4.708 1.00 97.94 84 ASP A C 1
ATOM 675 O O . ASP A 1 84 ? -10.648 -11.698 -4.918 1.00 97.94 84 ASP A O 1
ATOM 679 N N . GLY A 1 85 ? -8.508 -11.422 -4.334 1.00 96.94 85 GLY A N 1
ATOM 680 C CA . GLY A 1 85 ? -8.204 -12.843 -4.186 1.00 96.94 85 GLY A CA 1
ATOM 681 C C . GLY A 1 85 ? -7.973 -13.577 -5.506 1.00 96.94 85 GLY A C 1
ATOM 682 O O . GLY A 1 85 ? -8.012 -14.806 -5.516 1.00 96.94 85 GLY A O 1
ATOM 683 N N . GLU A 1 86 ? -7.719 -12.844 -6.588 1.00 98.00 86 GLU A N 1
ATOM 684 C CA . GLU A 1 86 ? -7.404 -13.384 -7.913 1.00 98.00 86 GLU A CA 1
ATOM 685 C C . GLU A 1 86 ? -5.975 -13.933 -7.989 1.00 98.00 86 GLU A C 1
ATOM 687 O O . GLU A 1 86 ? -5.715 -14.868 -8.744 1.00 98.00 86 GLU A O 1
ATOM 692 N N . ILE A 1 87 ? -5.067 -13.378 -7.178 1.00 97.44 87 ILE A N 1
ATOM 693 C CA . ILE A 1 87 ? -3.684 -13.845 -7.032 1.00 97.44 87 ILE A CA 1
ATOM 694 C C . ILE A 1 87 ? -3.329 -14.115 -5.564 1.00 97.44 87 ILE A C 1
ATOM 696 O O . ILE A 1 87 ? -3.950 -13.610 -4.622 1.00 97.44 87 ILE A O 1
ATOM 700 N N . THR A 1 88 ? -2.300 -14.928 -5.371 1.00 96.88 88 THR A N 1
ATOM 701 C CA . THR A 1 88 ? -1.730 -15.316 -4.078 1.00 96.88 88 THR A CA 1
ATOM 702 C C . THR A 1 88 ? -0.730 -14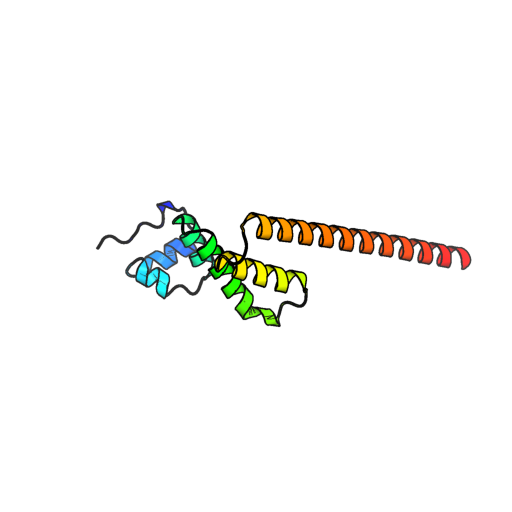.284 -3.546 1.00 96.88 88 THR A C 1
ATOM 704 O O . THR A 1 88 ? -0.264 -13.396 -4.263 1.00 96.88 88 THR A O 1
ATOM 707 N N . ALA A 1 89 ? -0.380 -14.397 -2.260 1.00 94.50 89 ALA A N 1
ATOM 708 C CA . ALA A 1 89 ? 0.640 -13.540 -1.652 1.00 94.50 89 ALA A CA 1
ATOM 709 C C . ALA A 1 89 ? 2.030 -13.824 -2.245 1.00 94.50 89 ALA A C 1
ATOM 711 O O . ALA A 1 89 ? 2.856 -12.920 -2.379 1.00 94.50 89 ALA A O 1
ATOM 712 N N . GLU A 1 90 ? 2.272 -15.078 -2.621 1.00 95.44 90 GLU A N 1
ATOM 713 C CA . GLU A 1 90 ? 3.485 -15.540 -3.280 1.00 95.44 90 GLU A CA 1
ATOM 714 C C . GLU A 1 90 ? 3.619 -14.935 -4.681 1.00 95.44 90 GLU A C 1
ATOM 716 O O . GLU A 1 90 ? 4.687 -14.430 -5.017 1.00 95.44 90 GLU A O 1
ATOM 721 N N . GLU A 1 91 ? 2.545 -14.915 -5.475 1.00 94.12 91 GLU A N 1
ATOM 722 C CA . GLU A 1 91 ? 2.530 -14.268 -6.796 1.00 94.12 91 GLU A CA 1
ATOM 723 C C . GLU A 1 91 ? 2.737 -12.754 -6.694 1.00 94.12 91 GLU A C 1
ATOM 725 O O . GLU A 1 91 ? 3.514 -12.190 -7.466 1.00 94.12 91 GLU A O 1
ATOM 730 N N . LEU A 1 92 ? 2.106 -12.101 -5.710 1.00 93.38 92 LEU A N 1
ATOM 731 C CA . LEU A 1 92 ? 2.325 -10.677 -5.445 1.00 93.38 92 LEU A CA 1
ATOM 732 C C . LEU A 1 92 ? 3.793 -10.392 -5.084 1.00 93.38 92 LEU A C 1
ATOM 734 O O . LEU A 1 92 ? 4.394 -9.458 -5.608 1.00 93.38 92 LEU A O 1
ATOM 738 N N . THR A 1 93 ? 4.386 -11.224 -4.226 1.00 92.81 93 THR A N 1
ATOM 739 C CA . THR A 1 93 ? 5.788 -11.090 -3.795 1.00 92.81 93 THR A CA 1
ATOM 740 C C . THR A 1 93 ? 6.766 -11.376 -4.938 1.00 92.81 93 THR A C 1
ATOM 742 O O . THR A 1 93 ? 7.780 -10.696 -5.080 1.00 92.81 93 THR A O 1
ATOM 745 N N . ALA A 1 94 ? 6.473 -12.369 -5.779 1.00 91.06 94 ALA A N 1
ATOM 746 C CA . ALA A 1 94 ? 7.291 -12.692 -6.944 1.00 91.06 94 ALA A CA 1
ATOM 747 C C . ALA A 1 94 ? 7.328 -11.534 -7.950 1.00 91.06 94 ALA A C 1
ATOM 749 O O . ALA A 1 94 ? 8.380 -11.251 -8.524 1.00 91.06 94 ALA A O 1
ATOM 750 N N . ALA A 1 95 ? 6.204 -10.843 -8.143 1.00 89.00 95 ALA A N 1
ATOM 751 C CA . ALA A 1 95 ? 6.152 -9.680 -9.015 1.00 89.00 95 ALA A CA 1
ATOM 752 C C . ALA A 1 95 ? 6.910 -8.470 -8.461 1.00 89.00 95 ALA A C 1
ATOM 754 O O . ALA A 1 95 ? 7.606 -7.804 -9.226 1.00 89.00 95 ALA A O 1
ATOM 755 N N . ASP A 1 96 ? 6.831 -8.222 -7.151 1.00 88.75 96 ASP A N 1
ATOM 756 C CA . ASP A 1 96 ? 7.636 -7.193 -6.481 1.00 88.75 96 ASP A CA 1
ATOM 757 C C . ASP A 1 96 ? 9.141 -7.453 -6.674 1.00 88.75 96 ASP A C 1
ATOM 759 O O . ASP A 1 96 ? 9.883 -6.583 -7.131 1.00 88.75 96 ASP A O 1
ATOM 763 N N . ALA A 1 97 ? 9.581 -8.696 -6.453 1.00 88.06 97 ALA A N 1
ATOM 764 C CA . ALA A 1 97 ? 10.970 -9.092 -6.671 1.00 88.06 97 ALA A CA 1
ATOM 765 C C . ALA A 1 97 ? 11.413 -8.937 -8.139 1.00 88.06 97 ALA A C 1
ATOM 767 O O . ALA A 1 97 ? 12.538 -8.509 -8.406 1.00 88.06 97 ALA A O 1
ATOM 768 N N . ALA A 1 98 ? 10.544 -9.271 -9.097 1.00 85.06 98 ALA A N 1
ATOM 769 C CA . ALA A 1 98 ? 10.831 -9.111 -10.520 1.00 85.06 98 ALA A CA 1
ATOM 770 C C . ALA A 1 98 ? 10.947 -7.632 -10.926 1.00 85.06 98 ALA A C 1
ATOM 772 O O . ALA A 1 98 ? 11.844 -7.284 -11.695 1.00 85.06 98 ALA A O 1
ATOM 773 N N . ALA A 1 99 ? 10.080 -6.765 -10.393 1.00 84.94 99 ALA A N 1
ATOM 774 C CA . ALA A 1 99 ? 10.152 -5.323 -10.613 1.00 84.94 99 ALA A CA 1
ATOM 775 C C . ALA A 1 99 ? 11.455 -4.740 -10.045 1.00 84.94 99 ALA A C 1
ATOM 777 O O . ALA A 1 99 ? 12.193 -4.083 -10.773 1.00 84.94 99 ALA A O 1
ATOM 778 N N . ALA A 1 100 ? 11.807 -5.077 -8.800 1.00 84.56 100 ALA A N 1
ATOM 779 C CA . ALA A 1 100 ? 13.057 -4.635 -8.180 1.00 84.56 100 ALA A CA 1
ATOM 780 C C . ALA A 1 100 ? 14.309 -5.092 -8.955 1.00 84.56 100 ALA A C 1
ATOM 782 O O . ALA A 1 100 ? 15.287 -4.350 -9.063 1.00 84.56 100 ALA A O 1
ATOM 783 N N . ALA A 1 101 ? 14.293 -6.306 -9.516 1.00 84.00 101 ALA A N 1
ATOM 784 C CA . ALA A 1 101 ? 15.382 -6.784 -10.361 1.00 84.00 101 ALA A CA 1
ATOM 785 C C . ALA A 1 101 ? 15.495 -5.973 -11.662 1.00 84.00 101 ALA A C 1
ATOM 787 O O . ALA A 1 101 ? 16.604 -5.613 -12.050 1.00 84.00 101 ALA A O 1
ATOM 788 N N . ALA A 1 102 ? 14.371 -5.666 -12.319 1.00 81.81 102 ALA A N 1
ATOM 789 C CA . ALA A 1 102 ? 14.358 -4.846 -13.530 1.00 81.81 102 ALA A CA 1
ATOM 790 C C . ALA A 1 102 ? 14.920 -3.437 -13.271 1.00 81.81 102 ALA A C 1
ATOM 792 O O . ALA A 1 102 ? 15.772 -2.979 -14.027 1.00 81.81 102 ALA A O 1
ATOM 793 N N . ASP A 1 103 ? 14.536 -2.802 -12.160 1.00 81.56 103 ASP A N 1
ATOM 794 C CA . ASP A 1 103 ? 15.055 -1.490 -11.750 1.00 81.56 103 ASP A CA 1
ATOM 795 C C . ASP A 1 103 ? 16.582 -1.505 -11.584 1.00 81.56 103 ASP A C 1
ATOM 797 O O . ASP A 1 103 ? 17.277 -0.590 -12.028 1.00 81.56 103 ASP A O 1
ATOM 801 N N . ALA A 1 104 ? 17.122 -2.566 -10.976 1.00 80.62 104 ALA A N 1
ATOM 802 C CA . ALA A 1 104 ? 18.561 -2.728 -10.801 1.00 80.62 104 ALA A CA 1
ATOM 803 C C . ALA A 1 104 ? 19.298 -2.908 -12.141 1.00 80.62 104 ALA A C 1
ATOM 805 O O . ALA A 1 104 ? 20.397 -2.377 -12.314 1.00 80.62 104 ALA A O 1
ATOM 806 N N . TYR A 1 105 ? 18.700 -3.631 -13.096 1.00 82.88 105 TYR A N 1
ATOM 807 C CA . TYR A 1 105 ? 19.254 -3.775 -14.444 1.00 82.88 105 TYR A CA 1
ATOM 808 C C . TYR A 1 105 ? 19.258 -2.450 -15.212 1.00 82.88 105 TYR A C 1
ATOM 810 O O . TYR A 1 105 ? 20.276 -2.118 -15.818 1.00 82.88 105 TYR A O 1
ATOM 818 N N . ASP A 1 106 ? 18.164 -1.686 -15.162 1.00 83.44 106 ASP A N 1
ATOM 819 C CA . ASP A 1 106 ? 18.066 -0.377 -15.817 1.00 83.44 106 ASP A CA 1
ATOM 820 C C . ASP A 1 106 ? 19.113 0.602 -15.264 1.00 83.44 106 ASP A C 1
ATOM 822 O O . ASP A 1 106 ? 19.782 1.297 -16.031 1.00 83.44 106 ASP A O 1
ATOM 826 N N . ALA A 1 107 ? 19.300 0.622 -13.939 1.00 84.00 107 ALA A N 1
ATOM 827 C CA . ALA A 1 107 ? 20.315 1.448 -13.288 1.00 84.00 107 ALA A CA 1
ATOM 828 C C . ALA A 1 107 ? 21.736 1.073 -13.741 1.00 84.00 107 ALA A C 1
ATOM 830 O O . ALA A 1 107 ? 22.505 1.941 -14.148 1.00 84.00 107 ALA A O 1
ATOM 831 N N . ALA A 1 108 ? 22.063 -0.223 -13.756 1.00 86.31 108 ALA A N 1
ATOM 832 C CA . ALA A 1 108 ? 23.368 -0.697 -14.212 1.00 86.31 108 ALA A CA 1
ATOM 833 C C . ALA A 1 108 ? 23.624 -0.389 -15.699 1.00 86.31 108 ALA A C 1
ATOM 835 O O . ALA A 1 108 ? 24.747 -0.067 -16.085 1.00 86.31 108 ALA A O 1
ATOM 836 N N . ALA A 1 109 ? 22.592 -0.475 -16.544 1.00 85.56 109 ALA A N 1
ATOM 837 C CA . ALA A 1 109 ? 22.694 -0.124 -17.957 1.00 85.56 109 ALA A CA 1
ATOM 838 C C . ALA A 1 109 ? 22.923 1.383 -18.163 1.00 85.56 109 ALA A C 1
ATOM 840 O O . ALA A 1 109 ? 23.704 1.766 -19.035 1.00 85.56 109 ALA A O 1
ATOM 841 N N . ALA A 1 110 ? 22.275 2.231 -17.360 1.00 86.44 110 ALA A N 1
ATOM 842 C CA . ALA A 1 110 ? 22.472 3.676 -17.397 1.00 86.44 110 ALA A CA 1
ATOM 843 C C . ALA A 1 110 ? 23.891 4.078 -16.963 1.00 86.44 110 ALA A C 1
ATOM 845 O O . ALA A 1 110 ? 24.517 4.888 -17.647 1.00 86.44 110 ALA A O 1
ATOM 846 N N . ASP A 1 111 ? 24.417 3.475 -15.892 1.00 87.00 111 ASP A N 1
ATOM 847 C CA . ASP A 1 111 ? 25.797 3.700 -15.445 1.00 87.00 111 ASP A CA 1
ATOM 848 C C . ASP A 1 111 ? 26.804 3.281 -16.529 1.00 87.00 111 ASP A C 1
ATOM 850 O O . ASP A 1 111 ? 27.688 4.055 -16.893 1.00 87.00 111 ASP A O 1
ATOM 854 N N . ALA A 1 112 ? 26.617 2.102 -17.134 1.00 87.00 112 ALA A N 1
ATOM 855 C CA . ALA A 1 112 ? 27.483 1.630 -18.215 1.00 87.00 112 ALA A CA 1
ATOM 856 C C . ALA A 1 112 ? 27.455 2.554 -19.447 1.00 87.00 112 ALA A C 1
ATOM 858 O O . ALA A 1 112 ? 28.491 2.798 -20.065 1.00 87.00 112 ALA A O 1
ATOM 859 N N . ALA A 1 113 ? 26.284 3.087 -19.805 1.00 88.12 113 ALA A N 1
ATOM 860 C CA . ALA A 1 113 ? 26.158 4.045 -20.901 1.00 88.12 113 ALA A CA 1
ATOM 861 C C . ALA A 1 113 ? 26.832 5.392 -20.584 1.00 88.12 113 ALA A C 1
ATOM 863 O O . ALA A 1 113 ? 27.398 6.019 -21.479 1.00 88.12 113 ALA A O 1
ATOM 864 N N . ALA A 1 114 ? 26.790 5.838 -19.325 1.00 88.06 114 ALA A N 1
ATOM 865 C CA . ALA A 1 114 ? 27.479 7.048 -18.888 1.00 88.06 114 ALA A CA 1
ATOM 866 C C . ALA A 1 114 ? 29.007 6.883 -18.939 1.00 88.06 114 ALA A C 1
ATOM 868 O O . ALA A 1 114 ? 29.698 7.787 -19.414 1.00 88.06 114 ALA A O 1
ATOM 869 N N . ASP A 1 115 ? 29.521 5.725 -18.520 1.00 87.81 115 ASP A N 1
ATOM 870 C CA . ASP A 1 115 ? 30.947 5.396 -18.602 1.00 87.81 115 ASP A CA 1
ATOM 871 C C . ASP A 1 115 ? 31.439 5.340 -20.058 1.00 87.81 115 ASP A C 1
ATOM 873 O O . ASP A 1 115 ? 32.484 5.910 -20.380 1.00 87.81 115 ASP A O 1
ATOM 877 N N . ASP A 1 116 ? 30.674 4.713 -20.959 1.00 87.69 116 ASP A N 1
ATOM 878 C CA . ASP A 1 116 ? 30.998 4.660 -22.392 1.00 87.69 116 ASP A CA 1
ATOM 879 C C . ASP A 1 116 ? 31.019 6.066 -23.017 1.00 87.69 116 ASP A C 1
AT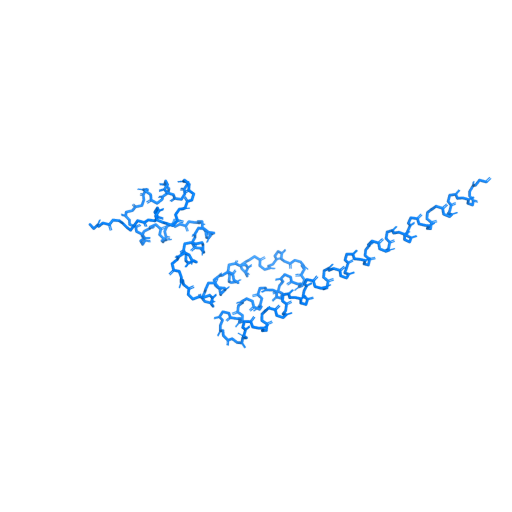OM 881 O O . ASP A 1 116 ? 31.980 6.446 -23.691 1.00 87.69 116 ASP A O 1
ATOM 885 N N . ALA A 1 117 ? 30.013 6.894 -22.714 1.00 87.75 117 ALA A N 1
ATOM 886 C CA . ALA A 1 117 ? 29.962 8.279 -23.174 1.00 87.75 117 ALA A CA 1
ATOM 887 C C . ALA A 1 117 ? 31.152 9.113 -22.663 1.00 87.75 117 ALA A C 1
ATOM 889 O O . ALA A 1 117 ? 31.720 9.907 -23.418 1.00 87.75 117 ALA A O 1
ATOM 890 N N . ALA A 1 118 ? 31.561 8.922 -21.405 1.00 87.88 118 ALA A N 1
ATOM 891 C CA . ALA A 1 118 ? 32.730 9.584 -20.834 1.00 87.88 118 ALA A CA 1
ATOM 892 C C . ALA A 1 118 ? 34.036 9.133 -21.509 1.00 87.88 118 ALA A C 1
ATOM 894 O O . ALA A 1 118 ? 34.902 9.965 -21.788 1.00 87.88 118 ALA A O 1
ATOM 895 N N . ALA A 1 119 ? 34.169 7.840 -21.823 1.00 87.88 119 ALA A N 1
ATOM 896 C CA . ALA A 1 119 ? 35.325 7.306 -22.538 1.00 87.88 119 ALA A CA 1
ATOM 897 C C . ALA A 1 119 ? 35.434 7.877 -23.962 1.00 87.88 119 ALA A C 1
ATOM 899 O O . ALA A 1 119 ? 36.518 8.293 -24.376 1.00 87.88 119 ALA A O 1
ATOM 900 N N . TYR A 1 120 ? 34.316 7.960 -24.690 1.00 85.56 120 TYR A N 1
ATOM 901 C CA . TYR A 1 120 ? 34.275 8.583 -26.015 1.00 85.56 120 TYR A CA 1
ATOM 902 C C . TYR A 1 120 ? 34.629 10.074 -25.979 1.00 85.56 120 TYR A C 1
ATOM 904 O O . TYR A 1 120 ? 35.382 10.536 -26.835 1.00 85.56 120 TYR A O 1
ATOM 912 N N . ALA A 1 121 ? 34.127 10.822 -24.992 1.00 88.06 121 ALA A N 1
ATOM 913 C CA . ALA A 1 121 ? 34.470 12.234 -24.821 1.00 88.06 121 ALA A CA 1
ATOM 914 C C . ALA A 1 121 ? 35.970 12.426 -24.541 1.00 88.06 121 ALA A C 1
ATOM 916 O O . ALA A 1 121 ? 36.616 13.245 -25.189 1.00 88.06 121 ALA A O 1
ATOM 917 N N . ALA A 1 122 ? 36.545 11.616 -23.646 1.00 85.81 122 ALA A N 1
ATOM 918 C CA . ALA A 1 122 ? 37.971 11.671 -23.331 1.00 85.81 122 ALA A CA 1
ATOM 919 C C . ALA A 1 122 ? 38.863 11.324 -24.537 1.00 85.81 122 ALA A C 1
ATOM 921 O O . ALA A 1 122 ? 39.913 11.935 -24.721 1.00 85.81 122 ALA A O 1
ATOM 922 N N . ALA A 1 123 ? 38.453 10.360 -25.369 1.00 86.88 123 ALA A N 1
ATOM 923 C CA . ALA A 1 123 ? 39.165 10.027 -26.601 1.00 86.88 123 ALA A CA 1
ATOM 924 C C . ALA A 1 123 ? 39.111 11.174 -27.625 1.00 86.88 123 ALA A C 1
ATOM 926 O O . ALA A 1 123 ? 40.126 11.499 -28.232 1.00 86.88 123 ALA A O 1
ATOM 927 N N . ALA A 1 124 ? 37.952 11.823 -27.777 1.00 82.38 124 ALA A N 1
ATOM 928 C CA . ALA A 1 124 ? 37.795 12.961 -28.679 1.00 82.38 124 ALA A CA 1
ATOM 929 C C . ALA A 1 124 ? 38.646 14.175 -28.263 1.00 82.38 124 ALA A C 1
ATOM 931 O O . ALA A 1 124 ? 39.208 14.839 -29.131 1.00 82.38 124 ALA A O 1
ATOM 932 N N . ASP A 1 125 ? 38.771 14.444 -26.959 1.00 80.88 125 ASP A N 1
ATOM 933 C CA . ASP A 1 125 ? 39.645 15.506 -26.444 1.00 80.88 125 ASP A CA 1
ATOM 934 C C . ASP A 1 125 ? 41.136 15.189 -26.667 1.00 80.88 125 ASP A C 1
ATOM 936 O O . ASP A 1 125 ? 41.921 16.092 -26.942 1.00 80.88 125 ASP A O 1
ATOM 940 N N . ALA A 1 126 ? 41.537 13.915 -26.594 1.00 77.81 126 ALA A N 1
ATOM 941 C CA . ALA A 1 126 ? 42.926 13.499 -26.805 1.00 77.81 126 ALA A CA 1
ATOM 942 C C . ALA A 1 126 ? 43.393 13.610 -28.270 1.00 77.81 126 ALA A C 1
ATOM 944 O O . ALA A 1 126 ? 44.582 13.800 -28.511 1.00 77.81 126 ALA A O 1
ATOM 945 N N . ASP A 1 127 ? 42.476 13.502 -29.235 1.00 75.31 127 ASP A N 1
ATOM 946 C CA . ASP A 1 127 ? 42.763 13.641 -30.672 1.00 75.31 127 ASP A CA 1
ATOM 947 C C . ASP A 1 127 ? 42.730 15.110 -31.158 1.00 75.31 127 ASP A C 1
ATOM 949 O O . ASP A 1 127 ? 42.972 15.381 -32.339 1.00 75.31 127 ASP A O 1
ATOM 953 N N . ALA A 1 128 ? 42.402 16.061 -30.275 1.00 68.31 128 ALA A N 1
ATOM 954 C CA . ALA A 1 128 ? 42.275 17.487 -30.586 1.00 68.31 128 ALA A CA 1
ATOM 955 C C . ALA A 1 128 ? 43.525 18.339 -30.249 1.00 68.31 128 ALA A C 1
ATOM 957 O O . ALA A 1 128 ? 43.512 19.540 -30.541 1.00 68.31 128 ALA A O 1
ATOM 958 N N . ASP A 1 129 ? 44.579 17.736 -29.680 1.00 51.31 129 ASP A N 1
ATOM 959 C CA . ASP A 1 129 ? 45.902 18.329 -29.364 1.00 51.31 129 ASP A CA 1
ATOM 960 C C . ASP A 1 129 ? 46.990 17.891 -30.373 1.00 51.31 129 ASP A C 1
ATOM 962 O O . ASP A 1 129 ? 47.861 18.726 -30.725 1.00 51.31 129 ASP A O 1
#

Organism: NCBI:txid1070528